Protein AF-A0ABD5DJW9-F1 (afdb_monomer)

Secondary structure (DSSP, 8-state):
-HHHHHHHTTT-HHHHHHHHHHHHHHHTT-GGG--------STTSSHHHHHHHHHHHH-GGG-----GGGGS---

pLDDT: mean 81.61, std 16.01, range [43.44, 96.88]

Structure (mmCIF, N/CA/C/O backbone):
data_AF-A0ABD5DJW9-F1
#
_entry.id   AF-A0ABD5DJW9-F1
#
loop_
_atom_site.group_PDB
_atom_site.id
_atom_site.type_symbol
_atom_site.label_atom_id
_atom_site.label_alt_id
_atom_site.label_comp_id
_atom_site.label_asym_id
_atom_site.label_entity_id
_atom_site.label_seq_id
_atom_site.pdbx_PDB_ins_code
_atom_site.Cartn_x
_atom_site.Cartn_y
_atom_site.Cartn_z
_atom_site.occupancy
_atom_site.B_iso_or_equiv
_atom_site.auth_seq_id
_atom_site.auth_comp_id
_atom_site.auth_asym_id
_atom_site.auth_atom_id
_atom_site.pdbx_PDB_model_num
ATOM 1 N N . PHE A 1 1 ? 10.139 -3.891 9.306 1.00 89.44 1 PHE A N 1
ATOM 2 C CA . PHE A 1 1 ? 8.921 -4.265 8.561 1.00 89.44 1 PHE A CA 1
ATOM 3 C C . PHE A 1 1 ? 7.727 -4.583 9.472 1.00 89.44 1 PHE A C 1
ATOM 5 O O . PHE A 1 1 ? 6.863 -3.729 9.597 1.00 89.44 1 PHE A O 1
ATOM 12 N N . TRP A 1 2 ? 7.681 -5.722 10.179 1.00 93.12 2 TRP A N 1
ATOM 13 C CA . TRP A 1 2 ? 6.480 -6.164 10.924 1.00 93.12 2 TRP A CA 1
ATOM 14 C C . TRP A 1 2 ? 5.915 -5.159 11.943 1.00 93.12 2 TRP A C 1
ATOM 16 O O . TRP A 1 2 ? 4.726 -4.873 11.914 1.00 93.12 2 TRP A O 1
ATOM 26 N N . ARG A 1 3 ? 6.767 -4.524 12.763 1.00 92.50 3 ARG A N 1
ATOM 27 C CA . ARG A 1 3 ? 6.330 -3.463 13.698 1.00 92.50 3 ARG A CA 1
ATOM 28 C C . ARG A 1 3 ? 5.662 -2.276 12.998 1.00 92.50 3 ARG A C 1
ATOM 30 O O . ARG A 1 3 ? 4.748 -1.670 13.549 1.00 92.50 3 ARG A O 1
ATOM 37 N N . TRP A 1 4 ? 6.146 -1.919 11.810 1.00 92.44 4 TRP A N 1
ATOM 38 C CA . TRP A 1 4 ? 5.538 -0.864 11.007 1.00 92.44 4 TRP A CA 1
ATOM 39 C C . TRP A 1 4 ? 4.210 -1.335 10.413 1.00 92.44 4 TRP A C 1
ATOM 41 O O . TRP A 1 4 ? 3.234 -0.600 10.501 1.00 92.44 4 TRP A O 1
ATOM 51 N N . LEU A 1 5 ? 4.151 -2.562 9.889 1.00 93.25 5 LEU A N 1
ATOM 52 C CA . LEU A 1 5 ? 2.939 -3.127 9.298 1.00 93.25 5 LEU A CA 1
ATOM 53 C C . LEU A 1 5 ? 1.791 -3.185 10.312 1.00 93.25 5 LEU A C 1
ATOM 55 O O . LEU A 1 5 ? 0.694 -2.722 10.014 1.00 93.25 5 LEU A O 1
ATOM 59 N N . ASP A 1 6 ? 2.054 -3.664 11.529 1.00 93.31 6 ASP A N 1
ATOM 60 C CA . ASP A 1 6 ? 1.037 -3.719 12.586 1.00 93.31 6 ASP A CA 1
ATOM 61 C C . ASP A 1 6 ? 0.568 -2.310 13.001 1.00 93.31 6 ASP A C 1
ATOM 63 O O . ASP A 1 6 ? -0.620 -2.096 13.257 1.00 93.31 6 ASP A O 1
ATOM 67 N N . ARG A 1 7 ? 1.471 -1.314 12.996 1.00 91.19 7 ARG A N 1
ATOM 68 C CA . ARG A 1 7 ? 1.131 0.100 13.238 1.00 91.19 7 ARG A CA 1
ATOM 69 C C . ARG A 1 7 ? 0.293 0.694 12.101 1.00 91.19 7 ARG A C 1
ATOM 71 O O . ARG A 1 7 ? -0.721 1.334 12.376 1.00 91.19 7 ARG A O 1
ATOM 78 N N . ALA A 1 8 ? 0.688 0.481 10.847 1.00 91.00 8 ALA A N 1
ATOM 79 C CA . ALA A 1 8 ? -0.017 0.962 9.657 1.00 91.00 8 ALA A CA 1
ATOM 80 C C . ALA A 1 8 ? -1.417 0.333 9.542 1.00 91.00 8 ALA A C 1
ATOM 82 O O . ALA A 1 8 ? -2.392 1.006 9.191 1.00 91.00 8 ALA A O 1
ATOM 83 N N . ALA A 1 9 ? -1.531 -0.940 9.924 1.00 93.44 9 ALA A N 1
ATOM 84 C CA . ALA A 1 9 ? -2.787 -1.666 10.019 1.00 93.44 9 ALA A CA 1
ATOM 85 C C . ALA A 1 9 ? -3.607 -1.308 11.272 1.00 93.44 9 ALA A C 1
ATOM 87 O O . ALA A 1 9 ? -4.774 -1.677 11.352 1.00 93.44 9 ALA A O 1
ATOM 88 N N . SER A 1 10 ? -3.033 -0.589 12.244 1.00 91.81 10 SER A N 1
ATOM 89 C CA . SER A 1 10 ? -3.666 -0.281 13.536 1.00 91.81 10 SER A CA 1
ATOM 90 C C . SER A 1 10 ? -4.197 -1.538 14.246 1.00 91.81 10 SER A C 1
ATOM 92 O O . SER A 1 10 ? -5.283 -1.526 14.818 1.00 91.81 10 SER A O 1
ATOM 94 N N . GLY A 1 11 ? -3.449 -2.644 14.151 1.00 91.56 11 GLY A N 1
ATOM 95 C CA . GLY A 1 11 ? -3.840 -3.953 14.687 1.00 91.56 11 GLY A CA 1
ATOM 96 C C . GLY A 1 11 ? -4.978 -4.662 13.937 1.00 91.56 11 GLY A C 1
ATOM 97 O O . GLY A 1 11 ? -5.370 -5.751 14.342 1.00 91.56 11 GLY A O 1
ATOM 98 N N . ASN A 1 12 ? -5.510 -4.087 12.852 1.00 94.62 12 ASN A N 1
ATOM 99 C CA . ASN A 1 12 ? -6.575 -4.700 12.062 1.00 94.62 12 ASN A CA 1
ATOM 100 C C . ASN A 1 12 ? -5.993 -5.757 11.093 1.00 94.62 12 ASN A C 1
ATOM 102 O O . ASN A 1 12 ? -5.238 -5.389 10.186 1.00 94.62 12 ASN A O 1
ATOM 106 N N . PRO A 1 13 ? -6.352 -7.048 11.231 1.00 95.50 13 PRO A N 1
ATOM 107 C CA . PRO A 1 13 ? -5.791 -8.118 10.405 1.00 95.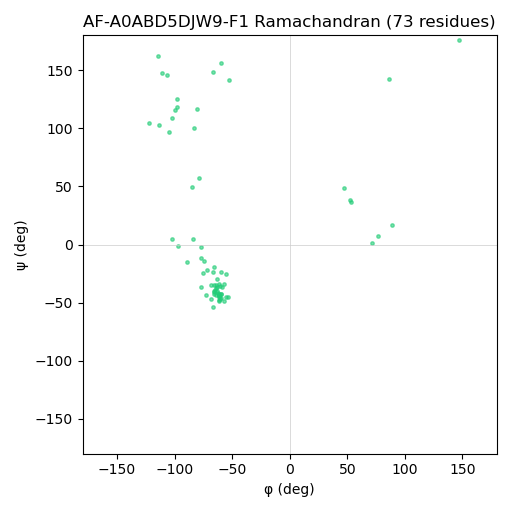50 13 PRO A CA 1
ATOM 108 C C . PRO A 1 13 ? -6.177 -7.985 8.927 1.00 95.50 13 PRO A C 1
ATOM 110 O O . PRO A 1 13 ? -5.324 -8.125 8.060 1.00 95.50 13 PRO A O 1
ATOM 113 N N . THR A 1 14 ? -7.416 -7.597 8.622 1.00 96.62 14 THR A N 1
ATOM 114 C CA . THR A 1 14 ? -7.859 -7.366 7.239 1.00 96.62 14 THR A CA 1
ATOM 115 C C . THR A 1 14 ? -7.062 -6.244 6.581 1.00 96.62 14 THR A C 1
ATOM 117 O O . THR A 1 14 ? -6.617 -6.369 5.444 1.00 96.62 14 THR A O 1
ATOM 120 N N . LYS A 1 15 ? -6.827 -5.141 7.302 1.00 93.44 15 LYS A N 1
ATOM 121 C CA . LYS A 1 15 ? -6.024 -4.025 6.783 1.00 93.44 15 LYS A CA 1
ATOM 122 C C . LYS A 1 15 ? -4.574 -4.447 6.540 1.00 93.44 15 LYS A C 1
ATOM 124 O O . LYS A 1 15 ? -3.968 -4.016 5.562 1.00 93.44 15 LYS A O 1
ATOM 129 N N . ARG A 1 16 ? -4.027 -5.299 7.409 1.00 95.50 16 ARG A N 1
ATOM 130 C CA . ARG A 1 16 ? -2.699 -5.892 7.233 1.00 95.50 16 ARG A CA 1
ATOM 131 C C . ARG A 1 16 ? -2.627 -6.734 5.957 1.00 95.50 16 ARG A C 1
ATOM 133 O O . ARG A 1 16 ? -1.677 -6.558 5.197 1.00 95.50 16 ARG A O 1
ATOM 140 N N . ASP A 1 17 ? -3.624 -7.573 5.695 1.00 96.88 17 ASP A N 1
ATOM 141 C CA . ASP A 1 17 ? -3.671 -8.409 4.489 1.00 96.88 17 ASP A CA 1
ATOM 142 C C . ASP A 1 17 ? -3.780 -7.570 3.210 1.00 96.88 17 ASP A C 1
ATOM 144 O O . ASP A 1 17 ? -3.087 -7.848 2.233 1.00 96.88 17 ASP A O 1
ATOM 148 N N . VAL A 1 18 ? -4.561 -6.484 3.231 1.00 94.25 18 VAL A N 1
ATOM 149 C CA . VAL A 1 18 ? -4.642 -5.533 2.108 1.00 94.25 18 VAL A CA 1
ATOM 150 C C . VAL A 1 18 ? -3.285 -4.882 1.826 1.00 94.25 18 VAL A C 1
ATOM 152 O O . VAL A 1 18 ? -2.872 -4.808 0.670 1.00 94.25 18 VAL A O 1
ATOM 155 N N . ILE A 1 19 ? -2.557 -4.450 2.863 1.00 93.75 19 ILE A N 1
ATOM 156 C CA . ILE A 1 19 ? -1.210 -3.879 2.694 1.00 93.75 19 ILE A CA 1
ATOM 157 C C . ILE A 1 19 ? -0.252 -4.926 2.107 1.00 93.75 19 ILE A C 1
ATOM 159 O O . ILE A 1 19 ? 0.534 -4.607 1.219 1.00 93.75 19 ILE A O 1
ATOM 163 N N . LEU A 1 20 ? -0.319 -6.180 2.561 1.00 95.31 20 LEU A N 1
ATOM 164 C CA . LEU A 1 20 ? 0.515 -7.256 2.019 1.00 95.31 20 LEU A CA 1
ATOM 165 C C . LEU A 1 20 ? 0.177 -7.575 0.559 1.00 95.31 20 LEU A C 1
ATOM 167 O O . LEU A 1 20 ? 1.092 -7.754 -0.240 1.00 95.31 20 LEU A O 1
ATOM 171 N N . ALA A 1 21 ? -1.105 -7.596 0.191 1.00 94.56 21 ALA A N 1
ATOM 172 C CA . ALA A 1 21 ? -1.538 -7.793 -1.190 1.00 94.56 21 ALA A CA 1
ATOM 173 C C . ALA A 1 21 ? -1.057 -6.656 -2.107 1.00 94.56 21 ALA A C 1
ATOM 175 O O . ALA A 1 21 ? -0.587 -6.915 -3.213 1.00 94.56 21 ALA A O 1
ATOM 176 N N . ALA A 1 22 ? -1.106 -5.412 -1.625 1.00 92.88 22 ALA A N 1
ATOM 177 C CA . ALA A 1 22 ? -0.571 -4.251 -2.327 1.00 92.88 22 ALA A CA 1
ATOM 178 C C . ALA A 1 22 ? 0.945 -4.377 -2.564 1.00 92.88 22 ALA A C 1
ATOM 180 O O . ALA A 1 22 ? 1.415 -4.218 -3.686 1.00 92.88 22 ALA A O 1
ATOM 181 N N . LEU A 1 23 ? 1.714 -4.741 -1.534 1.00 93.19 23 LEU A N 1
ATOM 182 C CA . LEU A 1 23 ? 3.158 -4.957 -1.673 1.00 93.19 23 LEU A CA 1
ATOM 183 C C . LEU A 1 23 ? 3.485 -6.151 -2.583 1.00 93.19 23 LEU A C 1
ATOM 185 O O . LEU A 1 23 ? 4.458 -6.100 -3.331 1.00 93.19 23 LEU A O 1
ATOM 189 N N . PHE A 1 24 ? 2.668 -7.207 -2.560 1.00 93.50 24 PHE A N 1
ATOM 190 C CA . PHE A 1 24 ? 2.810 -8.343 -3.469 1.00 93.50 24 PHE A CA 1
ATOM 191 C C . PHE A 1 24 ? 2.553 -7.949 -4.926 1.00 93.50 24 PHE A C 1
ATOM 193 O O . PHE A 1 24 ? 3.312 -8.364 -5.795 1.00 93.50 24 PHE A O 1
ATOM 200 N N . MET A 1 25 ? 1.525 -7.136 -5.194 1.00 91.38 25 MET A N 1
ATOM 201 C CA . MET A 1 25 ? 1.243 -6.611 -6.535 1.00 91.38 25 MET A CA 1
ATOM 202 C C . MET A 1 25 ? 2.477 -5.909 -7.118 1.00 91.38 25 MET A C 1
ATOM 204 O O . MET A 1 25 ? 2.840 -6.175 -8.264 1.00 91.38 25 MET A O 1
ATOM 208 N N . VAL A 1 26 ? 3.136 -5.074 -6.306 1.00 90.31 26 VAL A N 1
ATOM 209 C CA . VAL A 1 26 ? 4.359 -4.353 -6.686 1.00 90.31 26 VAL A CA 1
ATOM 210 C C . VAL A 1 26 ? 5.524 -5.321 -6.908 1.00 90.31 26 VAL A C 1
ATOM 212 O O . VAL A 1 26 ? 6.112 -5.334 -7.984 1.00 90.31 26 VAL A O 1
ATOM 215 N N . LEU A 1 27 ? 5.822 -6.182 -5.928 1.00 91.44 27 LEU A N 1
ATOM 216 C CA . LEU A 1 27 ? 6.943 -7.129 -5.994 1.00 91.44 27 LEU A CA 1
ATOM 217 C C . LEU A 1 27 ? 6.831 -8.108 -7.172 1.00 91.44 27 LEU A C 1
ATOM 219 O O . LEU A 1 27 ? 7.820 -8.418 -7.828 1.00 91.44 27 LEU A O 1
ATOM 223 N N . ALA A 1 28 ? 5.632 -8.629 -7.422 1.00 90.88 28 ALA A N 1
ATOM 224 C CA . ALA A 1 28 ? 5.384 -9.589 -8.491 1.00 90.88 28 ALA A CA 1
ATOM 225 C C . ALA A 1 28 ? 5.153 -8.916 -9.854 1.00 90.88 28 ALA A C 1
ATOM 227 O O . ALA A 1 28 ? 4.826 -9.616 -10.813 1.00 90.88 28 ALA A O 1
ATOM 228 N N . ASN A 1 29 ? 5.300 -7.587 -9.935 1.00 87.94 29 ASN A N 1
ATOM 229 C CA . ASN A 1 29 ? 5.080 -6.785 -11.133 1.00 87.94 29 ASN A CA 1
ATOM 230 C C . ASN A 1 29 ? 3.755 -7.147 -11.835 1.00 87.94 29 ASN A C 1
ATOM 232 O O . ASN A 1 29 ? 3.725 -7.416 -13.035 1.00 87.94 29 ASN A O 1
ATOM 236 N N . ARG A 1 30 ? 2.650 -7.228 -11.074 1.00 86.94 30 ARG A N 1
ATOM 237 C CA . ARG A 1 30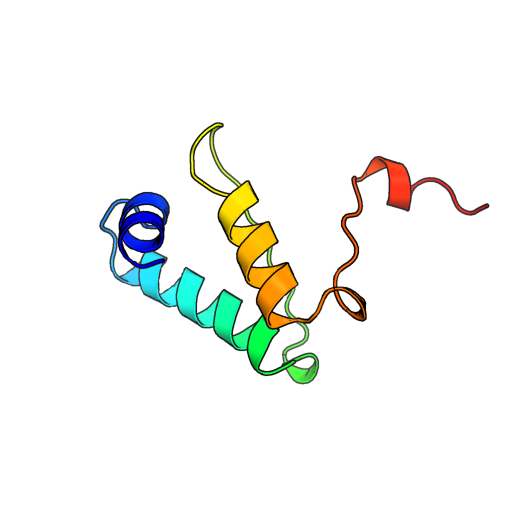 ? 1.321 -7.630 -11.584 1.00 86.94 30 ARG A CA 1
ATOM 238 C C . ARG A 1 30 ? 0.618 -6.489 -12.320 1.00 86.94 30 ARG A C 1
ATOM 240 O O . ARG A 1 30 ? -0.495 -6.098 -11.974 1.00 86.94 30 ARG A O 1
ATOM 247 N N . TYR A 1 31 ? 1.262 -5.959 -13.360 1.00 81.25 31 TYR A N 1
ATOM 248 C CA . TYR A 1 31 ? 0.673 -4.951 -14.252 1.00 81.25 31 TYR A CA 1
ATOM 249 C C . TYR A 1 31 ? -0.604 -5.456 -14.946 1.00 81.25 31 TYR A C 1
ATOM 251 O O . TYR A 1 31 ? -1.467 -4.664 -15.319 1.00 81.25 31 TYR A O 1
ATOM 259 N N . ASP A 1 32 ? -0.764 -6.775 -15.070 1.00 86.94 32 ASP A N 1
ATOM 260 C CA . ASP A 1 32 ? -1.954 -7.432 -15.611 1.00 86.94 32 ASP A CA 1
ATOM 261 C C . ASP A 1 32 ? -3.209 -7.242 -14.746 1.00 86.94 32 ASP A C 1
ATOM 263 O O . ASP A 1 32 ? -4.318 -7.394 -15.252 1.00 86.94 32 ASP A O 1
ATOM 267 N N . TRP A 1 33 ? -3.063 -6.883 -13.465 1.00 88.38 33 TRP A N 1
ATOM 268 C CA . TRP A 1 33 ? -4.208 -6.612 -12.590 1.00 88.38 33 TRP A CA 1
ATOM 269 C C . TRP A 1 33 ? -4.916 -5.303 -12.926 1.00 88.38 33 TRP A C 1
ATOM 271 O O . TRP A 1 33 ? -6.082 -5.154 -12.571 1.00 88.38 33 TRP A O 1
ATOM 281 N N . GLN A 1 34 ? -4.235 -4.370 -13.604 1.00 84.75 34 GLN A N 1
ATOM 282 C CA . GLN A 1 34 ? -4.781 -3.055 -13.959 1.00 84.75 34 GLN A CA 1
ATOM 283 C C . GLN A 1 34 ? -5.357 -2.293 -12.747 1.00 84.75 34 GLN A C 1
ATOM 285 O O . GLN A 1 34 ? -6.363 -1.593 -12.850 1.00 84.75 34 GLN A O 1
ATOM 290 N N . LEU A 1 35 ? -4.711 -2.435 -11.585 1.00 85.81 35 LEU A N 1
ATOM 291 C CA . LEU A 1 35 ? -5.064 -1.745 -10.345 1.00 85.81 35 LEU A CA 1
ATOM 292 C C . LEU A 1 35 ? -4.043 -0.649 -10.040 1.00 85.81 35 LEU A C 1
ATOM 294 O O . LEU A 1 35 ? -2.850 -0.821 -10.280 1.00 85.81 35 LEU A O 1
ATOM 298 N N . PHE A 1 36 ? -4.509 0.447 -9.444 1.00 85.06 36 PHE A N 1
ATOM 299 C CA . PHE A 1 36 ? -3.651 1.458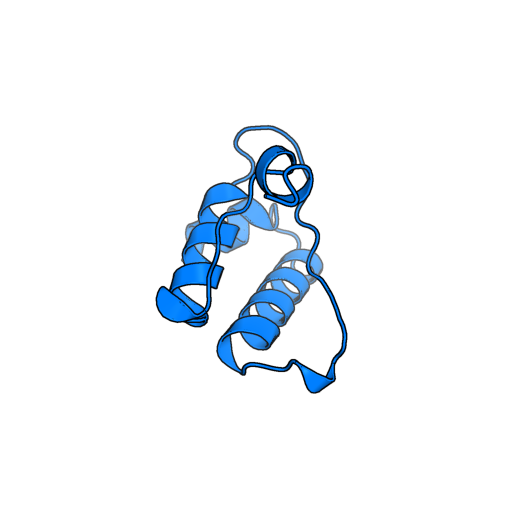 -8.833 1.00 85.06 36 PHE A CA 1
ATOM 300 C C . PHE A 1 36 ? -3.817 1.431 -7.310 1.00 85.06 36 PHE A C 1
ATOM 302 O O . PHE A 1 36 ? -4.888 1.113 -6.789 1.00 85.06 36 PHE A O 1
ATOM 309 N N . LEU A 1 37 ? -2.740 1.745 -6.591 1.00 86.75 37 LEU A N 1
ATOM 310 C CA . LEU A 1 37 ? -2.726 1.790 -5.132 1.00 86.75 37 LEU A CA 1
ATOM 311 C C . LEU A 1 37 ? -2.793 3.242 -4.665 1.00 86.75 37 LEU A C 1
ATOM 313 O O . LEU A 1 37 ? -1.819 3.979 -4.780 1.00 86.75 37 LEU A O 1
ATOM 317 N N . GLU A 1 38 ? -3.928 3.638 -4.096 1.00 88.56 38 GLU A N 1
ATOM 318 C CA . GLU A 1 38 ? -4.071 4.931 -3.430 1.00 88.56 38 GLU A CA 1
ATOM 319 C C . GLU A 1 38 ? -3.902 4.759 -1.915 1.00 88.56 38 GLU A C 1
ATOM 321 O O . GLU A 1 38 ? -4.654 4.034 -1.259 1.00 88.56 38 GLU A O 1
ATOM 326 N N . VAL A 1 39 ? -2.894 5.413 -1.336 1.00 85.25 39 VAL A N 1
ATOM 327 C CA . VAL A 1 39 ? -2.570 5.282 0.091 1.00 85.25 39 VAL A CA 1
ATOM 328 C C . VAL A 1 39 ? -2.841 6.611 0.791 1.00 85.25 39 VAL A C 1
ATOM 330 O O . VAL A 1 39 ? -2.039 7.540 0.730 1.00 85.25 39 VAL A O 1
ATOM 333 N N . THR A 1 40 ? -3.960 6.694 1.513 1.00 86.94 40 THR A N 1
ATOM 334 C CA . THR A 1 40 ? -4.415 7.918 2.194 1.00 86.94 40 THR A CA 1
ATOM 335 C C . THR A 1 40 ? -4.420 7.780 3.722 1.00 86.94 40 THR A C 1
ATOM 337 O O . THR A 1 40 ? -4.322 6.687 4.288 1.00 86.94 40 THR A O 1
ATOM 340 N N . GLY A 1 41 ? -4.464 8.913 4.432 1.00 83.88 41 GLY A N 1
ATOM 341 C CA . GLY A 1 41 ? -4.650 8.945 5.887 1.00 83.88 41 GLY A CA 1
ATOM 342 C C . GLY A 1 41 ? -3.926 10.091 6.604 1.00 83.88 41 GLY A C 1
ATOM 343 O O . GLY A 1 41 ? -3.148 10.815 5.981 1.00 83.88 41 GLY A O 1
ATOM 344 N N . PRO A 1 42 ? -4.113 10.232 7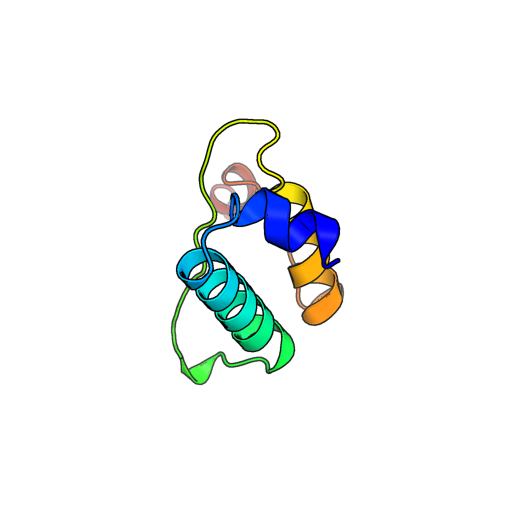.930 1.00 84.69 42 PRO A N 1
ATOM 345 C CA . PRO A 1 42 ? -3.534 11.317 8.730 1.00 84.69 42 PRO A CA 1
ATOM 346 C C . PRO A 1 42 ? -1.999 11.364 8.692 1.00 84.69 42 PRO A C 1
ATOM 348 O O . PRO A 1 42 ? -1.340 10.348 8.457 1.00 84.69 42 PRO A O 1
ATOM 351 N N . GLY A 1 43 ? -1.403 12.531 8.945 1.00 83.62 43 GLY A N 1
ATOM 352 C CA . GLY A 1 43 ? 0.052 12.669 9.103 1.00 83.62 43 GLY A CA 1
ATOM 353 C C . GLY A 1 43 ? 0.616 11.693 10.148 1.00 83.62 43 GLY A C 1
ATOM 354 O O . GLY A 1 43 ? -0.032 11.399 11.148 1.00 83.62 43 GLY A O 1
ATOM 355 N N . GLY A 1 44 ? 1.805 11.132 9.901 1.00 81.38 44 GLY A N 1
ATOM 356 C CA . GLY A 1 44 ? 2.444 10.182 10.829 1.00 81.38 44 GLY A CA 1
ATOM 357 C C . GLY A 1 44 ? 1.874 8.752 10.831 1.00 81.38 44 GLY A C 1
ATOM 358 O O . GLY A 1 44 ? 2.302 7.924 11.641 1.00 81.38 44 GLY A O 1
ATOM 359 N N . SER A 1 45 ? 0.953 8.422 9.914 1.00 80.06 45 SER A N 1
ATOM 360 C CA . SER A 1 45 ? 0.376 7.073 9.772 1.00 80.06 45 SER A CA 1
ATOM 361 C C . SER A 1 45 ? 1.284 6.047 9.073 1.00 80.06 45 SER A C 1
ATOM 363 O O . SER A 1 45 ? 0.913 4.881 8.965 1.00 80.06 45 SER A O 1
ATOM 365 N N . GLY A 1 46 ? 2.476 6.452 8.620 1.00 82.00 46 GLY A N 1
ATOM 366 C CA . GLY A 1 46 ? 3.462 5.551 8.011 1.00 82.00 46 GLY A CA 1
ATOM 367 C C . GLY A 1 46 ? 3.341 5.360 6.495 1.00 82.00 46 GLY A C 1
ATOM 368 O O . GLY A 1 46 ? 3.927 4.416 5.980 1.00 82.00 46 GLY A O 1
ATOM 369 N N . LYS A 1 47 ? 2.625 6.245 5.786 1.00 88.06 47 LYS A N 1
ATOM 370 C CA . LYS A 1 47 ? 2.454 6.201 4.317 1.00 88.06 47 LYS A CA 1
ATOM 371 C C . LYS A 1 47 ? 3.768 6.335 3.548 1.00 88.06 47 LYS A C 1
ATOM 373 O O . LYS A 1 47 ? 3.995 5.573 2.624 1.00 88.06 47 LYS A O 1
ATOM 378 N N . SER A 1 48 ? 4.654 7.242 3.965 1.00 87.75 48 SER A N 1
ATOM 379 C CA . SER A 1 48 ? 5.959 7.425 3.314 1.00 87.75 48 SER A CA 1
ATOM 380 C C . SER A 1 48 ? 6.812 6.157 3.379 1.00 87.75 48 SER A C 1
ATOM 382 O O . SER A 1 48 ? 7.452 5.806 2.402 1.00 87.75 48 SER A O 1
ATOM 384 N N . ILE A 1 49 ? 6.728 5.408 4.485 1.00 90.31 49 ILE A N 1
ATOM 385 C CA . ILE A 1 49 ? 7.400 4.107 4.614 1.00 90.31 49 ILE A CA 1
ATOM 386 C C . ILE A 1 49 ? 6.760 3.062 3.685 1.00 90.31 49 ILE A C 1
ATOM 388 O O . ILE A 1 49 ? 7.468 2.215 3.155 1.00 90.31 49 ILE A O 1
ATOM 392 N N . LEU A 1 50 ? 5.439 3.110 3.455 1.00 89.56 50 LEU A N 1
ATOM 393 C CA . LEU A 1 50 ? 4.796 2.235 2.465 1.00 89.56 50 LEU A CA 1
ATOM 394 C C . LEU A 1 50 ? 5.360 2.496 1.067 1.00 89.56 50 LEU A C 1
ATOM 396 O O . LEU A 1 50 ? 5.725 1.544 0.383 1.00 89.56 50 LEU A O 1
ATOM 400 N N . ALA A 1 51 ? 5.438 3.770 0.675 1.00 87.56 51 ALA A N 1
ATOM 401 C CA . ALA A 1 51 ? 5.987 4.176 -0.614 1.00 87.56 51 ALA A CA 1
ATOM 402 C C . ALA A 1 51 ? 7.451 3.738 -0.753 1.00 87.56 51 ALA A C 1
ATOM 404 O O . ALA A 1 51 ? 7.797 3.098 -1.735 1.00 87.56 51 ALA A O 1
ATOM 405 N N . GLU A 1 52 ? 8.277 3.968 0.269 1.00 89.56 52 GLU A N 1
ATOM 406 C CA . GLU A 1 52 ? 9.685 3.553 0.287 1.00 89.56 52 GLU A CA 1
ATOM 407 C C . GLU A 1 52 ? 9.849 2.029 0.148 1.00 89.56 52 GLU A C 1
ATOM 409 O O . GLU A 1 52 ? 10.678 1.558 -0.629 1.00 89.56 52 GLU A O 1
ATOM 414 N N . ILE A 1 53 ? 9.022 1.234 0.840 1.00 90.75 53 ILE A N 1
ATOM 415 C CA . ILE A 1 53 ? 9.028 -0.228 0.687 1.00 90.75 53 ILE A CA 1
ATOM 416 C C . ILE A 1 53 ? 8.609 -0.626 -0.731 1.00 90.75 53 ILE A C 1
ATOM 418 O O . ILE A 1 53 ? 9.244 -1.499 -1.316 1.00 90.75 53 ILE A O 1
ATOM 422 N N . ALA A 1 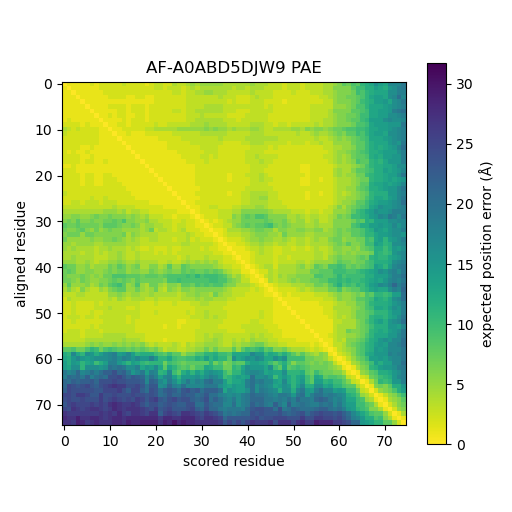54 ? 7.570 -0.007 -1.293 1.00 89.38 54 ALA A N 1
ATOM 423 C CA . ALA A 1 54 ? 7.130 -0.290 -2.657 1.00 89.38 54 ALA A CA 1
ATOM 424 C C . ALA A 1 54 ? 8.225 0.036 -3.689 1.00 89.38 54 ALA A C 1
ATOM 426 O O . ALA A 1 54 ? 8.501 -0.796 -4.549 1.00 89.38 54 ALA A O 1
ATOM 427 N N . THR A 1 55 ? 8.911 1.173 -3.546 1.00 88.81 55 THR A N 1
ATOM 428 C CA . THR A 1 55 ? 10.079 1.550 -4.359 1.00 88.81 55 THR A CA 1
ATOM 429 C C . THR A 1 55 ? 11.177 0.489 -4.277 1.00 88.81 55 THR A C 1
ATOM 431 O O . THR A 1 55 ? 11.652 0.014 -5.306 1.00 88.81 55 THR A O 1
ATOM 434 N N . MET A 1 56 ? 11.536 0.044 -3.067 1.00 88.56 56 MET A N 1
ATOM 435 C CA . MET A 1 56 ? 12.537 -1.016 -2.890 1.00 88.56 56 MET A CA 1
ATOM 436 C C . MET A 1 56 ? 12.125 -2.345 -3.543 1.00 88.56 56 MET A C 1
ATOM 438 O O . MET A 1 56 ? 12.989 -3.081 -4.012 1.00 88.56 56 MET A O 1
ATOM 442 N N . LEU A 1 57 ? 10.826 -2.672 -3.568 1.00 87.31 57 LEU A N 1
ATOM 443 C CA . LEU A 1 57 ? 10.313 -3.904 -4.183 1.00 87.31 57 LEU A CA 1
ATOM 444 C C . LEU A 1 57 ? 10.255 -3.826 -5.714 1.00 87.31 57 LEU A C 1
ATOM 446 O O . LEU A 1 57 ? 10.509 -4.834 -6.368 1.00 87.31 57 LEU A O 1
ATOM 450 N N . ALA A 1 58 ? 9.917 -2.664 -6.275 1.00 85.94 58 ALA A N 1
ATOM 451 C CA . ALA A 1 58 ? 9.876 -2.445 -7.721 1.00 85.94 58 ALA A CA 1
ATOM 452 C C . ALA A 1 58 ? 11.282 -2.306 -8.337 1.00 85.94 58 ALA A C 1
ATOM 454 O O . ALA A 1 58 ? 11.469 -2.588 -9.522 1.00 85.94 58 ALA A O 1
ATOM 455 N N . GLY A 1 59 ? 12.263 -1.895 -7.527 1.00 81.25 59 GLY A N 1
ATOM 456 C CA . GLY A 1 59 ? 13.559 -1.401 -7.984 1.00 81.25 59 GLY A CA 1
ATOM 457 C C . GLY A 1 59 ? 13.482 0.095 -8.292 1.00 81.25 59 GLY A C 1
ATOM 458 O O . GLY A 1 59 ? 12.472 0.570 -8.810 1.00 81.25 59 GLY A O 1
ATOM 459 N N . GLU A 1 60 ? 14.544 0.839 -7.971 1.00 68.00 60 GLU A N 1
ATOM 460 C CA . GLU A 1 60 ? 14.584 2.305 -8.121 1.00 68.00 60 GLU A CA 1
ATOM 461 C C . GLU A 1 60 ? 14.299 2.756 -9.563 1.00 68.00 60 GLU A C 1
ATOM 463 O O . GLU A 1 60 ? 13.606 3.748 -9.766 1.00 68.00 60 GLU A O 1
ATOM 468 N N . ASP A 1 61 ? 14.716 1.970 -10.561 1.00 61.66 61 ASP A N 1
ATOM 469 C CA . ASP A 1 61 ? 14.464 2.250 -11.982 1.00 61.66 61 ASP A CA 1
ATOM 470 C C . ASP A 1 61 ? 12.976 2.160 -12.379 1.00 61.66 61 ASP A C 1
ATOM 472 O O . ASP A 1 61 ? 12.556 2.769 -13.362 1.00 61.66 61 ASP A O 1
ATOM 476 N N . ASN A 1 62 ? 12.163 1.413 -11.622 1.00 62.72 62 ASN A N 1
ATOM 477 C CA . ASN A 1 62 ? 10.725 1.239 -11.868 1.00 62.72 62 ASN A CA 1
ATOM 478 C C . ASN A 1 62 ? 9.856 2.096 -10.932 1.00 62.72 62 ASN A C 1
ATOM 480 O O . ASN A 1 62 ? 8.629 1.971 -10.941 1.00 62.72 62 ASN A O 1
ATOM 484 N N . ALA A 1 63 ? 10.471 2.944 -10.105 1.00 61.12 63 ALA A N 1
ATOM 485 C CA . ALA A 1 63 ? 9.784 3.743 -9.106 1.00 61.12 63 ALA A CA 1
ATOM 486 C C . ALA A 1 63 ? 10.056 5.233 -9.336 1.00 61.12 63 ALA A C 1
ATOM 488 O O . ALA A 1 63 ? 11.118 5.751 -9.008 1.00 61.12 63 ALA A O 1
ATOM 489 N N . THR A 1 64 ? 9.063 5.944 -9.870 1.00 57.22 64 THR A N 1
ATOM 490 C CA . THR A 1 64 ? 9.097 7.408 -9.942 1.00 57.22 64 THR A CA 1
ATOM 491 C C . THR A 1 64 ? 8.302 7.995 -8.778 1.00 57.22 64 THR A C 1
ATOM 493 O O . THR A 1 64 ? 7.142 7.641 -8.558 1.00 57.22 64 THR A O 1
ATOM 496 N N . SER A 1 65 ? 8.925 8.870 -7.989 1.00 56.22 65 SER A N 1
ATOM 497 C CA . SER A 1 65 ? 8.199 9.732 -7.061 1.00 56.22 65 SER A CA 1
ATOM 498 C C . SER A 1 65 ? 7.697 10.939 -7.847 1.00 56.22 65 SER A C 1
ATOM 500 O O . SER A 1 65 ? 8.473 11.850 -8.127 1.00 56.22 65 SER A O 1
ATOM 502 N N . ALA A 1 66 ? 6.424 10.937 -8.223 1.00 48.16 66 ALA A N 1
ATOM 503 C CA . ALA A 1 66 ? 5.780 12.122 -8.769 1.00 48.16 66 ALA A CA 1
ATOM 504 C C . ALA A 1 66 ? 4.973 12.790 -7.652 1.00 48.16 66 ALA A C 1
ATOM 506 O O . ALA A 1 66 ? 4.009 12.210 -7.149 1.00 48.16 66 ALA A O 1
ATOM 507 N N . ASP A 1 67 ? 5.356 14.006 -7.264 1.00 48.94 67 ASP A N 1
ATOM 508 C CA . ASP A 1 67 ? 4.387 14.929 -6.675 1.00 48.94 67 ASP A CA 1
ATOM 509 C C . ASP A 1 67 ? 3.373 15.298 -7.773 1.00 48.94 67 ASP A C 1
ATOM 511 O O . ASP A 1 67 ? 3.715 15.310 -8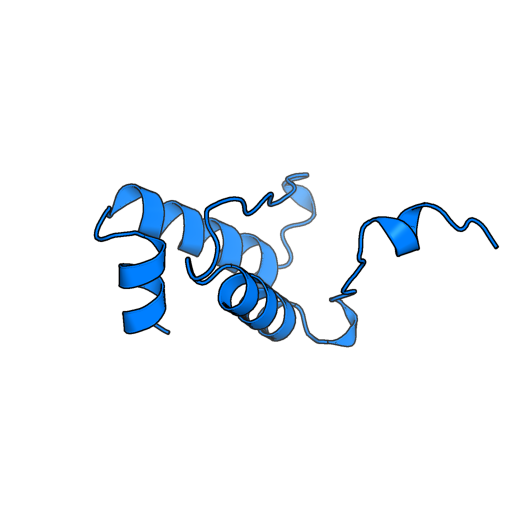.956 1.00 48.94 67 ASP A O 1
ATOM 515 N N . ILE A 1 68 ? 2.110 15.556 -7.427 1.00 49.78 68 ILE A N 1
ATOM 516 C CA . ILE A 1 68 ? 1.052 15.864 -8.414 1.00 49.78 68 ILE A CA 1
ATOM 517 C C . ILE A 1 68 ? 1.430 17.046 -9.332 1.00 49.78 68 ILE A C 1
ATOM 519 O O . ILE A 1 68 ? 1.029 17.059 -10.492 1.00 49.78 68 ILE A O 1
ATOM 523 N N . ASP A 1 69 ? 2.300 17.948 -8.871 1.00 44.75 69 ASP A N 1
ATOM 524 C CA . ASP A 1 69 ? 2.864 19.041 -9.675 1.00 44.75 69 ASP A CA 1
ATOM 525 C C . ASP A 1 69 ? 3.725 18.546 -10.859 1.00 44.75 69 ASP A C 1
ATOM 527 O O . ASP A 1 69 ? 3.776 19.180 -11.909 1.00 44.75 69 ASP A O 1
ATOM 531 N N . THR A 1 70 ? 4.366 17.379 -10.737 1.00 47.78 70 THR A N 1
ATOM 532 C CA . THR A 1 70 ? 5.171 16.755 -11.809 1.00 47.78 70 THR A CA 1
ATOM 533 C C . THR A 1 70 ? 4.327 16.128 -12.921 1.00 47.78 70 THR A C 1
ATOM 535 O O . THR A 1 70 ? 4.862 15.808 -13.979 1.00 47.78 70 THR A O 1
ATOM 538 N N . LEU A 1 71 ? 3.022 15.933 -12.701 1.00 47.34 71 LEU A N 1
ATOM 539 C CA . LEU A 1 71 ? 2.089 15.427 -13.714 1.00 47.34 71 LEU A CA 1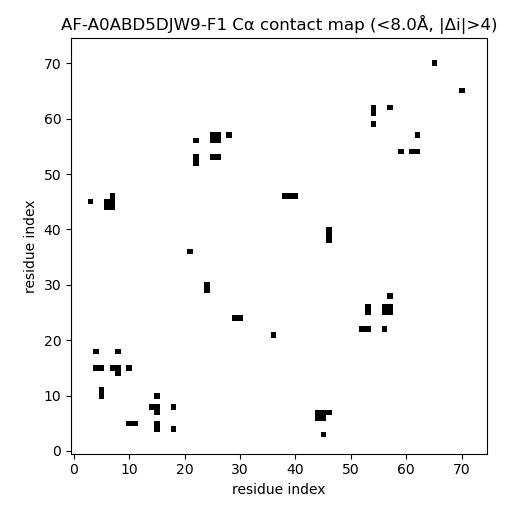
ATOM 540 C C . LEU A 1 71 ? 1.461 16.556 -14.551 1.00 47.34 71 LEU A C 1
ATOM 542 O O . LEU A 1 71 ? 0.886 16.276 -15.602 1.00 47.34 71 LEU A O 1
ATOM 546 N N . GLU A 1 72 ? 1.573 17.811 -14.102 1.00 47.53 72 GLU A N 1
ATOM 547 C CA . GLU A 1 72 ? 0.976 18.985 -14.753 1.00 47.53 72 GLU A CA 1
ATOM 548 C C . GLU A 1 72 ? 1.934 19.774 -15.667 1.00 47.53 72 GLU A C 1
ATOM 550 O O . GLU A 1 72 ? 1.480 20.720 -16.313 1.00 47.53 72 GLU A O 1
ATOM 555 N N . ASP A 1 73 ? 3.213 19.393 -15.803 1.00 45.09 73 ASP A N 1
ATOM 556 C CA . ASP A 1 73 ? 4.131 20.035 -16.764 1.00 45.09 73 ASP A CA 1
ATOM 557 C C . ASP A 1 73 ? 4.392 19.141 -17.996 1.00 45.09 73 ASP A C 1
ATOM 559 O O . ASP A 1 73 ? 5.230 18.239 -17.954 1.00 45.09 73 ASP A O 1
ATOM 563 N N . PRO A 1 74 ? 3.678 19.353 -19.120 1.00 49.09 74 PRO A N 1
ATOM 564 C CA . PRO A 1 74 ? 3.894 18.637 -20.373 1.00 49.09 74 PRO A CA 1
ATOM 565 C C . PRO A 1 74 ? 5.010 19.288 -21.211 1.00 49.09 74 PRO A C 1
ATOM 567 O O . PRO A 1 74 ? 4.799 19.576 -22.394 1.00 49.09 74 PRO A O 1
ATOM 570 N N . ARG A 1 75 ? 6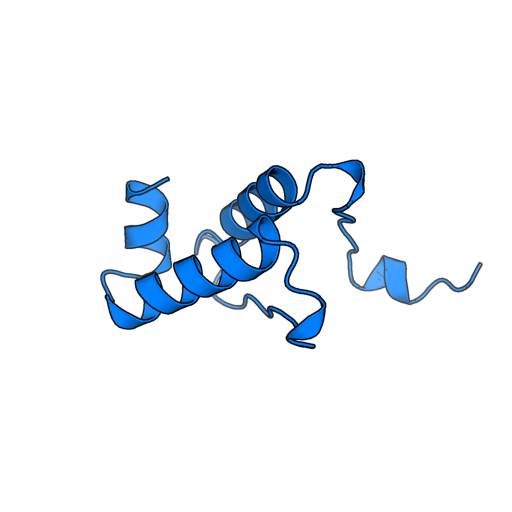.175 19.570 -20.617 1.00 43.44 75 ARG A N 1
ATOM 571 C CA . ARG A 1 75 ? 7.326 20.148 -21.332 1.00 43.44 75 ARG A CA 1
ATOM 572 C C . ARG A 1 75 ? 8.471 19.168 -21.514 1.00 43.44 75 ARG A C 1
ATOM 574 O O . ARG A 1 75 ? 8.972 18.641 -20.501 1.00 43.44 75 ARG A O 1
#

Mean predicted aligned error: 7.24 Å

Organism: Acinetobacter baumannii (NCBI:txid470)

Foldseek 3Di:
DVVLLCLLCVVPVVSSVVLVVVLCCLLVVPVVVVDDDDDDDDPPSCVVVSLVSSCVSNDVVRRDDDDVVNVPDPD

Radius of gyration: 13.56 Å; Cα contacts (8 Å, |Δi|>4): 37; chains: 1; bounding box: 22×30×36 Å

Sequence (75 aa):
FWRWLDRAASGNPTKRDVILAALFMVLANRYDWQLFLEVTGPGGSGKSILAEIATMLAGEDNATSADIDTLEDPR

Solvent-accessible surface area (backbone atoms only — not comparable to full-atom values): 4761 Å² total; per-residue (Å²): 108,69,75,55,46,43,57,58,25,68,73,36,66,69,52,37,50,52,53,51,52,53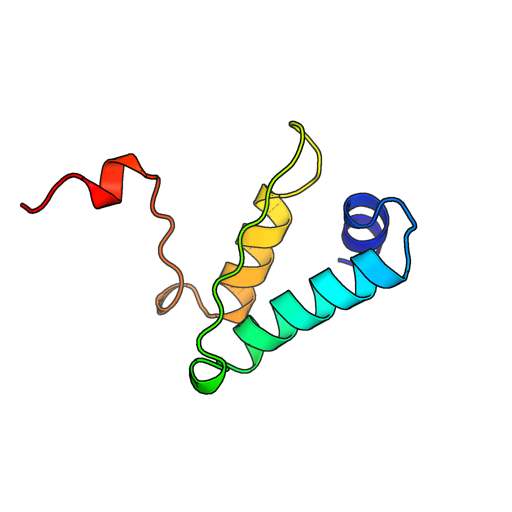,49,46,40,43,53,68,62,49,69,87,69,77,75,82,88,85,87,83,78,65,90,91,54,52,60,70,59,51,52,53,52,42,29,68,49,49,32,67,95,69,42,79,90,69,57,77,73,67,76,72,61,96,120